Protein AF-A0A6M3MBG8-F1 (afdb_monomer)

Nearest PDB structures (foldseek):
  2rnz-assembly1_A  TM=5.820E-01  e=4.896E+00  Saccharomyces cerevisiae
  3mew-assembly1_A  TM=5.264E-01  e=8.453E+00  Homo sapiens
  6ip6-assembly1_2S  TM=3.761E-01  e=2.225E+00  Homo sapiens
  8bdv-assembly1_A  TM=4.898E-01  e=7.956E+00  Staphylococcus aureus

Sequence (53 aa):
MKMGVGCYWRFKGEKAYRYGWPTQIHDGKGLVRMGAWNGDYVWGLLLTQKILR

Foldseek 3Di:
DDFADWDWKDFVPDPDTDIFTWDFDPPVQQWTFGHPDGPPPDPGDIDHPVGID

Solvent-accessible surface area (backbone atoms only — not comparable to full-atom values): 3243 Å² total; per-residue (Å²): 133,80,75,42,72,70,42,75,38,30,54,77,87,56,86,65,73,42,76,27,16,45,36,79,47,94,74,88,73,57,36,32,27,40,4,89,43,83,81,44,86,80,84,30,55,80,39,49,59,88,49,51,99

Mean predicted aligned error: 6.67 Å

Structure (mmCIF, N/CA/C/O backbone):
data_AF-A0A6M3MBG8-F1
#
_entry.id   AF-A0A6M3MBG8-F1
#
loop_
_atom_site.group_PDB
_atom_site.id
_atom_site.type_symbol
_atom_site.label_atom_id
_atom_site.label_alt_id
_atom_site.label_comp_id
_atom_site.label_asym_id
_atom_site.label_entity_id
_atom_site.label_seq_id
_atom_site.pdbx_PDB_ins_code
_atom_site.Cartn_x
_atom_site.Cartn_y
_atom_site.Cartn_z
_atom_site.occupancy
_atom_site.B_iso_or_equiv
_atom_site.auth_seq_id
_atom_site.auth_comp_id
_atom_site.auth_asym_id
_atom_site.auth_atom_id
_atom_site.pdbx_PDB_model_num
ATOM 1 N N . MET A 1 1 ? 13.762 -0.884 -10.925 1.00 50.47 1 MET A N 1
ATOM 2 C CA . MET A 1 1 ? 12.740 -0.680 -9.872 1.00 50.47 1 MET A CA 1
ATOM 3 C C . MET A 1 1 ? 12.659 -1.961 -9.054 1.00 50.47 1 MET A C 1
ATOM 5 O O . MET A 1 1 ? 12.542 -3.018 -9.659 1.00 50.47 1 MET A O 1
ATOM 9 N N . LYS A 1 2 ? 12.820 -1.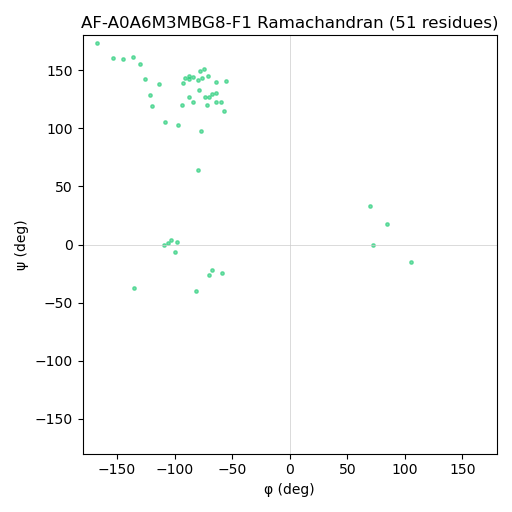909 -7.723 1.00 51.91 2 LYS A N 1
ATOM 10 C CA . LYS A 1 2 ? 12.628 -3.100 -6.875 1.00 51.91 2 LYS A CA 1
ATOM 11 C C . LYS A 1 2 ? 11.130 -3.399 -6.824 1.00 51.91 2 LYS A C 1
ATOM 13 O O . LYS A 1 2 ? 10.365 -2.538 -6.401 1.00 51.91 2 LYS A O 1
ATOM 18 N N . MET A 1 3 ? 10.730 -4.585 -7.274 1.00 56.19 3 MET A N 1
ATOM 19 C CA . MET A 1 3 ? 9.375 -5.093 -7.064 1.00 56.19 3 MET A CA 1
ATOM 20 C C . MET A 1 3 ? 9.134 -5.184 -5.555 1.00 56.19 3 MET A C 1
ATOM 22 O O . MET A 1 3 ? 9.931 -5.798 -4.842 1.00 56.19 3 MET A O 1
ATOM 26 N N . GLY A 1 4 ? 8.099 -4.506 -5.060 1.00 62.78 4 GLY A N 1
ATOM 27 C CA . GLY A 1 4 ? 7.742 -4.565 -3.647 1.00 62.78 4 GLY A CA 1
ATOM 28 C C . GLY A 1 4 ? 7.315 -5.980 -3.278 1.00 62.78 4 GLY A C 1
ATOM 29 O O . GLY A 1 4 ? 6.623 -6.640 -4.046 1.00 62.78 4 GLY A O 1
ATOM 30 N N . VAL A 1 5 ? 7.715 -6.462 -2.103 1.00 74.06 5 VAL A N 1
ATOM 31 C CA . VAL A 1 5 ? 7.058 -7.629 -1.505 1.00 74.06 5 VAL A CA 1
ATOM 32 C C . VAL A 1 5 ? 5.643 -7.180 -1.138 1.00 74.06 5 VAL A C 1
ATOM 34 O O . VAL A 1 5 ? 5.482 -6.113 -0.542 1.00 74.06 5 VAL A O 1
ATOM 37 N N . GLY A 1 6 ? 4.621 -7.937 -1.545 1.00 81.88 6 GLY A N 1
ATOM 38 C CA . GLY A 1 6 ? 3.232 -7.590 -1.251 1.00 81.88 6 GLY A CA 1
ATOM 39 C C . GLY A 1 6 ? 3.011 -7.403 0.251 1.00 81.88 6 GLY A C 1
ATOM 40 O O . GLY A 1 6 ? 3.582 -8.130 1.067 1.00 81.88 6 GLY A O 1
A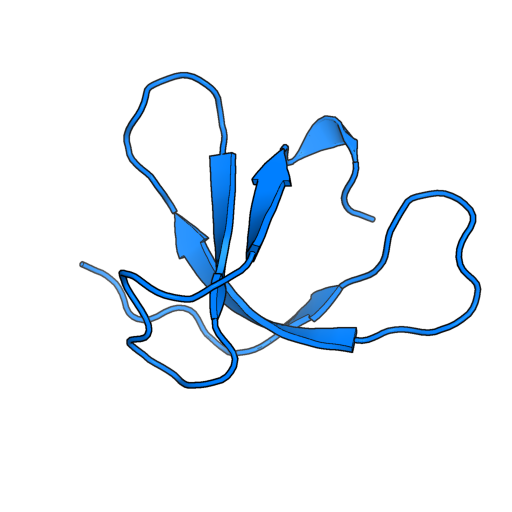TOM 41 N N . CYS A 1 7 ? 2.204 -6.415 0.623 1.00 83.44 7 CYS A N 1
ATOM 42 C CA . CYS A 1 7 ? 1.944 -6.073 2.015 1.00 83.44 7 CYS A CA 1
ATOM 43 C C . CYS A 1 7 ? 0.458 -5.802 2.265 1.00 83.44 7 CYS A C 1
ATOM 45 O O . CYS A 1 7 ? -0.325 -5.532 1.350 1.00 83.44 7 CYS A O 1
ATOM 47 N N . TYR A 1 8 ? 0.075 -5.868 3.537 1.00 85.94 8 TYR A N 1
ATOM 48 C CA . TYR A 1 8 ? -1.224 -5.397 3.993 1.00 85.94 8 TYR A CA 1
ATOM 49 C C . TYR A 1 8 ? -1.111 -3.945 4.446 1.00 85.94 8 TYR A C 1
ATOM 51 O O . TYR A 1 8 ? -0.147 -3.567 5.109 1.00 85.94 8 TYR A O 1
ATOM 59 N N . TRP A 1 9 ? -2.105 -3.138 4.100 1.00 82.94 9 TRP A N 1
ATOM 60 C CA . TRP A 1 9 ? -2.159 -1.715 4.410 1.00 82.94 9 TRP A CA 1
ATOM 61 C C . TRP A 1 9 ? -3.596 -1.284 4.693 1.00 82.94 9 TRP A C 1
ATOM 63 O O . TRP A 1 9 ? -4.551 -1.948 4.294 1.00 82.94 9 TRP A O 1
ATOM 73 N N . ARG A 1 10 ? -3.773 -0.160 5.382 1.00 85.56 10 ARG A N 1
ATOM 74 C CA . ARG A 1 10 ? -5.089 0.452 5.610 1.00 85.56 10 ARG A CA 1
ATOM 75 C C . ARG A 1 10 ? -4.962 1.948 5.824 1.00 85.56 10 ARG A C 1
ATOM 77 O O . ARG A 1 10 ? -3.890 2.431 6.198 1.00 85.56 10 ARG A O 1
ATOM 84 N N . PHE A 1 11 ? -6.062 2.673 5.651 1.00 83.12 11 PHE A N 1
ATOM 85 C CA . PHE A 1 11 ? -6.109 4.063 6.086 1.00 83.12 11 PHE A CA 1
ATOM 86 C C . PHE A 1 11 ? -6.135 4.152 7.613 1.00 83.12 11 PHE A C 1
ATOM 88 O O . PHE A 1 11 ? -6.753 3.333 8.300 1.00 83.12 11 PHE A O 1
ATOM 95 N N . LYS A 1 12 ? -5.486 5.176 8.171 1.00 78.88 12 LYS A N 1
ATOM 96 C CA . LYS A 1 12 ? -5.568 5.464 9.607 1.00 78.88 12 LYS A CA 1
ATOM 97 C C . LYS A 1 12 ? -7.033 5.676 10.017 1.00 78.88 12 LYS A C 1
ATOM 99 O O . LYS A 1 12 ? -7.656 6.646 9.609 1.00 78.88 12 LYS A O 1
ATOM 104 N N . GLY A 1 13 ? -7.549 4.777 10.854 1.00 83.62 13 GLY A N 1
ATOM 105 C CA . GLY A 1 13 ? -8.944 4.784 11.312 1.00 83.62 13 GLY A CA 1
ATOM 106 C C . GLY A 1 13 ? -9.820 3.703 10.670 1.00 83.62 13 GLY A C 1
ATOM 107 O O . GLY A 1 13 ? -10.872 3.389 11.219 1.00 83.62 13 GLY A O 1
ATOM 108 N N . GLU A 1 14 ? -9.380 3.064 9.581 1.00 85.50 14 GLU A N 1
ATOM 109 C CA . GLU A 1 14 ? -10.069 1.888 9.045 1.00 85.50 14 GLU A CA 1
ATOM 110 C C . GLU A 1 14 ? -9.777 0.636 9.878 1.00 85.50 14 GLU A C 1
ATOM 112 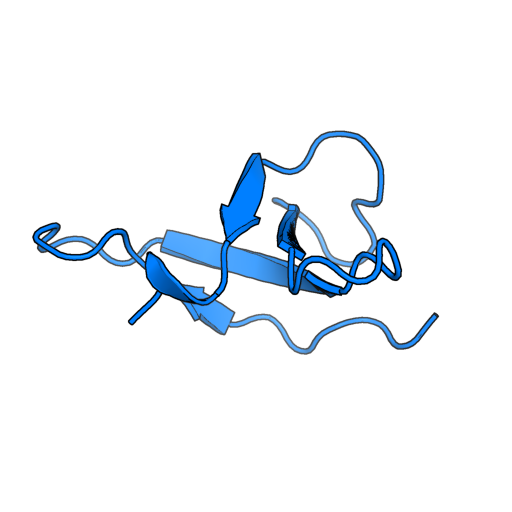O O . GLU A 1 14 ? -8.664 0.408 10.359 1.00 85.50 14 GLU A O 1
ATOM 117 N N . LYS A 1 15 ? -10.790 -0.223 10.025 1.00 86.19 15 LYS A N 1
ATOM 118 C CA . LYS A 1 15 ? -10.617 -1.551 10.629 1.00 86.19 15 LYS A CA 1
ATOM 119 C C . LYS A 1 15 ? -10.062 -2.564 9.628 1.00 86.19 15 LYS A C 1
ATOM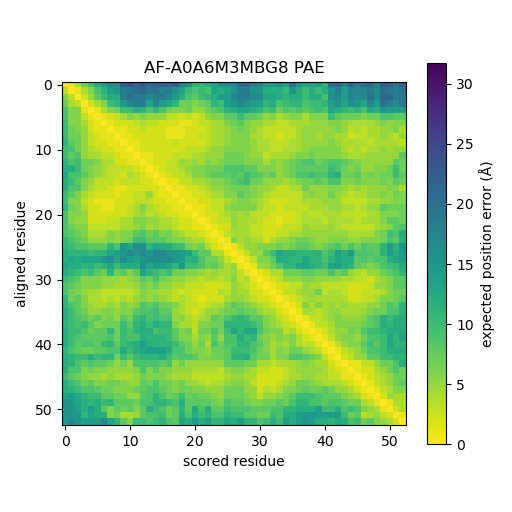 121 O O . LYS A 1 15 ? -9.213 -3.364 10.004 1.00 86.19 15 LYS A O 1
ATOM 126 N N . ALA A 1 16 ? -10.526 -2.519 8.381 1.00 87.44 16 ALA A N 1
ATOM 127 C CA . ALA A 1 16 ? -10.176 -3.497 7.360 1.00 87.44 16 ALA A CA 1
ATOM 128 C C . ALA A 1 16 ? -8.787 -3.229 6.768 1.00 87.44 16 ALA A C 1
ATOM 130 O O . ALA A 1 16 ? -8.469 -2.101 6.395 1.00 87.44 16 ALA A O 1
ATOM 131 N N . TYR A 1 17 ? -7.982 -4.285 6.662 1.00 85.19 17 TYR A N 1
ATOM 132 C CA . TYR A 1 17 ? -6.738 -4.271 5.903 1.00 85.19 17 TYR A CA 1
ATOM 133 C C . TYR A 1 17 ? -7.006 -4.625 4.444 1.00 85.19 17 TYR A C 1
ATOM 135 O O . TYR A 1 17 ? -7.858 -5.454 4.127 1.00 85.19 17 TYR A O 1
ATOM 143 N N . ARG A 1 18 ? -6.242 -3.998 3.561 1.00 85.88 18 ARG A N 1
ATOM 144 C CA . ARG A 1 18 ? -6.242 -4.205 2.118 1.00 85.88 18 ARG A CA 1
ATOM 145 C C . ARG A 1 18 ? -4.900 -4.819 1.753 1.00 85.88 18 ARG A C 1
ATOM 147 O O . ARG A 1 18 ? -3.872 -4.407 2.284 1.00 85.88 18 ARG A O 1
ATOM 154 N N . TYR A 1 19 ? -4.898 -5.808 0.873 1.00 85.56 19 TYR A N 1
ATOM 155 C CA . TYR A 1 19 ? -3.656 -6.34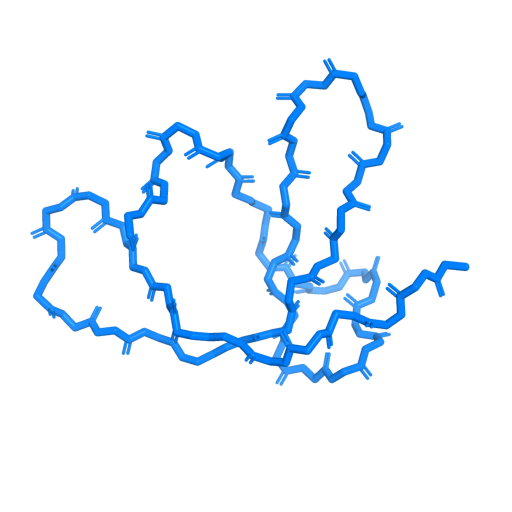1 0.326 1.00 85.56 19 TYR A CA 1
ATOM 156 C C . TYR A 1 19 ? -3.255 -5.535 -0.909 1.00 85.56 19 TYR A C 1
ATOM 158 O O . TYR A 1 19 ? -4.117 -5.118 -1.684 1.00 85.56 19 TYR A O 1
ATOM 166 N N . GLY A 1 20 ? -1.964 -5.290 -1.093 1.00 86.69 20 GLY A N 1
ATOM 167 C CA . GLY A 1 20 ? -1.470 -4.630 -2.291 1.00 86.69 20 GLY A CA 1
ATOM 168 C C . GLY A 1 20 ? 0.039 -4.717 -2.435 1.00 86.69 20 GLY A C 1
ATOM 169 O O . GLY A 1 20 ? 0.757 -5.167 -1.543 1.00 86.69 20 GLY A O 1
ATOM 170 N N . TRP A 1 21 ? 0.514 -4.254 -3.581 1.00 85.00 21 TRP A N 1
ATOM 171 C CA . TRP A 1 21 ? 1.922 -4.290 -3.948 1.00 85.00 21 TRP A CA 1
ATOM 172 C C . TRP A 1 21 ? 2.491 -2.872 -3.896 1.00 85.00 21 TRP A C 1
ATOM 174 O O . TRP A 1 21 ? 2.159 -2.053 -4.759 1.00 85.00 21 TRP A O 1
ATOM 184 N N . PRO A 1 22 ? 3.297 -2.542 -2.870 1.00 81.38 22 PRO A N 1
ATOM 185 C CA . PRO A 1 22 ? 3.811 -1.196 -2.702 1.00 81.38 22 PRO A CA 1
ATOM 186 C C . PRO A 1 22 ? 4.894 -0.916 -3.740 1.00 81.38 22 PRO A C 1
ATOM 188 O O . PRO A 1 22 ? 5.893 -1.628 -3.837 1.00 81.38 22 PRO A O 1
ATOM 191 N N . THR A 1 23 ? 4.722 0.173 -4.474 1.00 81.19 23 THR A N 1
ATOM 192 C CA . THR A 1 23 ? 5.743 0.720 -5.360 1.00 81.19 23 THR A CA 1
ATOM 193 C C . THR A 1 23 ? 6.081 2.128 -4.908 1.00 81.19 23 THR A C 1
ATOM 195 O O . THR A 1 23 ? 5.224 3.013 -4.888 1.00 81.19 23 THR A O 1
ATOM 198 N N . GLN A 1 24 ? 7.340 2.346 -4.536 1.00 76.12 24 GLN A N 1
ATOM 199 C CA . GLN A 1 24 ? 7.803 3.669 -4.148 1.00 76.12 24 GLN A CA 1
ATOM 200 C C . GLN A 1 24 ? 7.849 4.578 -5.373 1.00 76.12 24 GLN A C 1
ATOM 202 O O . GLN A 1 24 ? 8.470 4.249 -6.386 1.00 76.12 24 GLN A O 1
ATOM 207 N N . ILE A 1 25 ? 7.201 5.732 -5.268 1.00 77.56 25 ILE A N 1
ATOM 208 C CA . ILE A 1 25 ? 7.313 6.772 -6.279 1.00 77.56 25 ILE A CA 1
ATOM 209 C C . ILE A 1 25 ? 8.418 7.709 -5.815 1.00 77.56 25 ILE A C 1
ATOM 211 O O . ILE A 1 25 ? 8.361 8.283 -4.730 1.00 77.56 25 ILE A O 1
ATOM 215 N N . HIS A 1 26 ? 9.454 7.840 -6.635 1.00 69.31 26 HIS A N 1
ATOM 216 C CA . HIS A 1 26 ? 10.563 8.754 -6.386 1.00 69.31 26 HIS A CA 1
ATOM 217 C C . HIS A 1 26 ? 10.157 10.183 -6.778 1.00 69.31 26 HIS A C 1
ATOM 219 O O . HIS A 1 26 ? 10.700 10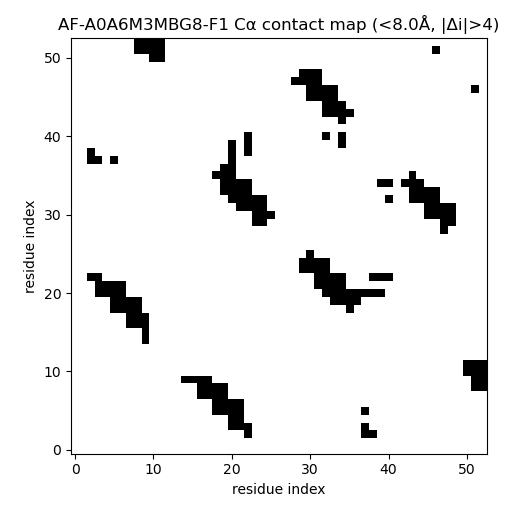.752 -7.7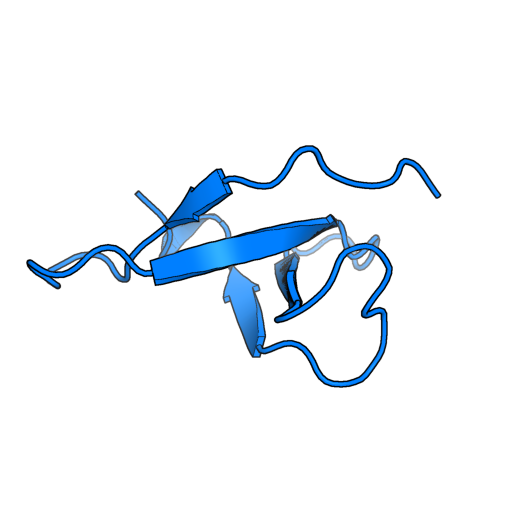17 1.00 69.31 26 HIS A O 1
ATOM 225 N N . ASP A 1 27 ? 9.170 10.752 -6.084 1.00 69.19 27 ASP A N 1
ATOM 226 C CA . ASP A 1 27 ? 8.704 12.133 -6.290 1.00 69.19 27 ASP A CA 1
ATOM 227 C C . ASP A 1 27 ? 9.195 13.114 -5.210 1.00 69.19 27 ASP A C 1
ATOM 229 O O . ASP A 1 27 ? 8.797 14.278 -5.193 1.00 69.19 27 ASP A O 1
ATOM 233 N N . GLY A 1 28 ? 10.030 12.647 -4.276 1.00 64.62 28 GLY A N 1
ATOM 234 C CA . GLY A 1 28 ? 10.528 13.441 -3.148 1.00 64.62 28 GLY A CA 1
ATOM 235 C C . GLY A 1 28 ? 9.488 13.732 -2.057 1.00 64.62 28 GLY A C 1
ATOM 236 O O . GLY A 1 28 ? 9.832 14.350 -1.052 1.00 64.62 28 GLY A O 1
ATOM 237 N N . LYS A 1 29 ? 8.235 13.274 -2.202 1.00 70.31 29 LYS A N 1
ATOM 238 C CA . LYS A 1 29 ? 7.128 13.536 -1.260 1.00 70.31 29 LYS A CA 1
ATOM 239 C C . LYS A 1 29 ? 6.770 12.327 -0.391 1.00 70.31 29 LYS A C 1
ATOM 241 O O . LYS A 1 29 ? 5.859 12.413 0.434 1.00 70.31 29 LYS A O 1
ATOM 246 N N . GLY A 1 30 ? 7.487 11.212 -0.544 1.00 73.69 30 GLY A N 1
ATOM 247 C CA . GLY A 1 30 ? 7.253 9.991 0.233 1.00 73.69 30 GLY A CA 1
ATOM 248 C C . GLY A 1 30 ? 5.941 9.297 -0.139 1.00 73.69 30 GLY A C 1
ATOM 249 O O . GLY A 1 30 ? 5.275 8.722 0.729 1.00 73.69 30 GLY A O 1
ATOM 250 N N . LEU A 1 31 ? 5.541 9.389 -1.412 1.00 76.50 31 LEU A N 1
ATOM 251 C CA . LEU A 1 31 ? 4.377 8.677 -1.924 1.00 76.50 31 LEU A CA 1
ATOM 252 C C . LEU A 1 31 ? 4.703 7.208 -2.220 1.00 76.50 31 LEU A C 1
ATOM 254 O O . LEU A 1 31 ? 5.762 6.850 -2.743 1.00 76.50 31 LEU A O 1
ATOM 258 N N . VAL A 1 32 ? 3.737 6.355 -1.906 1.00 81.38 32 VAL A N 1
ATOM 259 C CA . VAL A 1 32 ? 3.722 4.932 -2.226 1.00 81.38 32 VAL A CA 1
ATOM 260 C C . VAL A 1 32 ? 2.481 4.668 -3.063 1.00 81.38 32 VAL A C 1
ATOM 262 O O . VAL A 1 32 ? 1.371 5.037 -2.682 1.00 81.38 32 VAL A O 1
ATOM 265 N N . ARG A 1 33 ? 2.657 4.022 -4.211 1.00 82.75 33 ARG A N 1
ATOM 266 C CA . ARG A 1 33 ? 1.550 3.481 -4.995 1.00 82.75 33 ARG A CA 1
ATOM 267 C C . ARG A 1 33 ? 1.236 2.078 -4.505 1.00 82.75 33 ARG A C 1
ATOM 269 O O . ARG A 1 33 ? 2.131 1.239 -4.477 1.00 82.75 33 ARG A O 1
ATOM 276 N N . MET A 1 34 ? -0.019 1.819 -4.167 1.00 84.50 34 MET A N 1
ATOM 277 C CA . MET A 1 34 ? -0.493 0.470 -3.872 1.00 84.50 34 MET A CA 1
ATOM 278 C C . MET A 1 34 ? -1.146 -0.108 -5.119 1.00 84.50 34 MET A C 1
ATOM 280 O O . MET A 1 34 ? -2.266 0.263 -5.474 1.00 84.50 34 MET A O 1
ATOM 284 N N . GLY A 1 35 ? -0.408 -0.984 -5.797 1.00 79.25 35 GLY A N 1
ATOM 285 C CA . GLY A 1 35 ? -0.890 -1.731 -6.952 1.00 79.25 35 GLY A CA 1
ATOM 286 C C . GLY A 1 35 ? -1.767 -2.911 -6.545 1.00 79.25 35 GLY A C 1
ATOM 287 O O . GLY A 1 35 ? -1.545 -3.521 -5.493 1.00 79.25 35 GLY A O 1
ATOM 288 N N . ALA A 1 36 ? -2.732 -3.266 -7.394 1.00 73.50 36 ALA A N 1
ATOM 289 C CA . ALA A 1 36 ? -3.487 -4.516 -7.242 1.00 73.50 36 ALA A CA 1
ATOM 290 C C . ALA A 1 36 ? -2.614 -5.748 -7.553 1.00 73.50 36 ALA A C 1
ATOM 292 O O . ALA A 1 36 ? -2.830 -6.826 -7.002 1.00 73.50 36 ALA A O 1
ATOM 293 N N . TRP A 1 37 ? -1.584 -5.560 -8.383 1.00 73.31 37 TRP A N 1
ATOM 294 C CA . TRP A 1 37 ? -0.678 -6.603 -8.855 1.00 73.31 37 TRP A CA 1
ATOM 295 C C . TRP A 1 37 ? 0.778 -6.186 -8.671 1.00 73.31 37 TRP A C 1
ATOM 297 O O . TRP A 1 37 ? 1.104 -4.995 -8.652 1.00 73.31 37 TRP A O 1
ATOM 307 N N . ASN A 1 38 ? 1.665 -7.175 -8.569 1.00 67.62 38 ASN A N 1
ATOM 308 C CA . ASN A 1 38 ? 3.095 -6.913 -8.543 1.00 67.62 38 ASN A CA 1
ATOM 309 C C . ASN A 1 38 ? 3.523 -6.293 -9.880 1.00 67.62 38 ASN A C 1
ATOM 311 O O . ASN A 1 38 ? 3.294 -6.877 -10.936 1.00 67.62 38 ASN A O 1
ATOM 315 N N . GLY A 1 39 ? 4.128 -5.108 -9.833 1.00 66.50 39 GLY A N 1
ATOM 316 C CA . GLY A 1 39 ? 4.502 -4.363 -11.033 1.00 66.50 39 GLY A CA 1
ATOM 317 C C . GLY A 1 39 ? 3.392 -3.495 -11.636 1.00 66.50 39 GLY A C 1
ATOM 318 O O . GLY A 1 39 ? 3.506 -3.077 -12.785 1.00 66.50 39 GLY A O 1
ATOM 319 N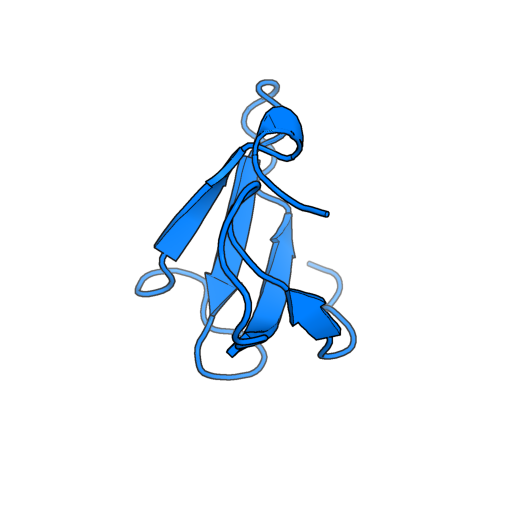 N . ASP A 1 40 ? 2.329 -3.189 -10.890 1.00 71.94 40 ASP A N 1
ATOM 320 C CA . ASP A 1 40 ? 1.387 -2.138 -11.280 1.00 71.94 40 ASP A CA 1
ATOM 321 C C . ASP A 1 40 ? 1.972 -0.744 -10.983 1.00 71.94 40 ASP A C 1
ATOM 323 O O . ASP A 1 40 ? 1.935 -0.227 -9.861 1.00 71.94 40 ASP A O 1
ATOM 327 N N . TYR A 1 41 ? 2.541 -0.140 -12.029 1.00 69.81 41 TYR A N 1
ATOM 328 C CA . TYR A 1 41 ? 3.223 1.155 -11.981 1.00 69.81 41 TYR A CA 1
ATOM 329 C C . TYR A 1 41 ? 2.353 2.329 -12.432 1.00 69.81 41 TYR A C 1
ATOM 331 O O . TYR A 1 41 ? 2.869 3.444 -12.481 1.00 69.81 41 TYR A O 1
ATOM 339 N N . VAL A 1 42 ? 1.077 2.127 -12.780 1.00 69.31 42 VAL A N 1
ATOM 340 C CA . VAL A 1 42 ? 0.266 3.173 -13.441 1.00 69.31 42 VAL A CA 1
ATOM 341 C C . VAL A 1 42 ? -1.132 3.303 -12.838 1.00 69.31 42 VAL A C 1
ATOM 343 O O . VAL A 1 42 ? -1.593 4.428 -12.658 1.00 69.31 42 VAL A O 1
ATOM 346 N N . TRP A 1 43 ? -1.772 2.198 -12.449 1.00 68.56 43 TRP A N 1
ATOM 347 C CA . TRP A 1 43 ? -3.199 2.170 -12.099 1.00 68.56 43 TRP A CA 1
ATOM 348 C C . TRP A 1 43 ? -3.474 1.967 -10.601 1.00 68.56 43 TRP A C 1
ATOM 350 O O . TRP A 1 43 ? -4.625 1.994 -10.170 1.00 68.56 43 TRP A O 1
ATOM 360 N N . GLY A 1 44 ? -2.421 1.835 -9.790 1.00 73.75 44 GLY A N 1
ATOM 361 C CA . GLY A 1 44 ? -2.522 1.732 -8.335 1.00 73.75 44 GLY A CA 1
ATOM 362 C C . GLY A 1 44 ? -2.845 3.053 -7.627 1.00 73.75 44 GLY A C 1
ATOM 363 O O . GLY A 1 44 ? -2.439 4.142 -8.056 1.00 73.75 44 GLY A O 1
ATOM 364 N N . LEU A 1 45 ? -3.516 2.941 -6.479 1.00 79.25 45 LEU A N 1
ATOM 365 C CA . LEU A 1 45 ? -3.877 4.071 -5.625 1.00 79.25 45 LEU A CA 1
ATOM 366 C C . LEU A 1 45 ? -2.616 4.751 -5.074 1.00 79.25 45 LEU A C 1
ATOM 368 O O . LEU A 1 45 ? -1.736 4.090 -4.522 1.00 79.25 45 LEU A O 1
ATOM 372 N N . LEU A 1 46 ? -2.542 6.076 -5.197 1.00 80.75 46 LEU A N 1
ATOM 373 C CA . LEU A 1 46 ? -1.457 6.875 -4.632 1.00 80.75 46 LEU A CA 1
ATOM 374 C C . LEU A 1 46 ? -1.734 7.194 -3.168 1.00 80.75 46 LEU A C 1
ATOM 376 O O . LEU A 1 46 ? -2.745 7.810 -2.837 1.00 80.75 46 LEU A O 1
ATOM 380 N N . LEU A 1 47 ? -0.813 6.796 -2.299 1.00 76.56 47 LEU A N 1
ATOM 381 C CA . LEU A 1 47 ? -0.919 6.965 -0.859 1.00 76.56 47 LEU A CA 1
ATOM 382 C C . LEU A 1 47 ? 0.312 7.683 -0.328 1.00 76.56 47 LEU A C 1
ATOM 384 O O . LEU A 1 47 ? 1.435 7.436 -0.755 1.00 76.56 47 LEU A O 1
ATOM 388 N N . THR A 1 48 ? 0.118 8.562 0.647 1.00 74.94 48 THR A N 1
ATOM 389 C CA . THR A 1 48 ? 1.247 9.131 1.392 1.00 74.94 48 THR A CA 1
ATOM 390 C C . THR A 1 48 ? 1.631 8.161 2.510 1.00 74.94 48 THR A C 1
ATOM 392 O O . THR A 1 48 ? 0.751 7.567 3.136 1.00 74.94 48 THR A O 1
ATOM 395 N N . GLN A 1 49 ? 2.916 8.014 2.838 1.00 67.50 49 GLN A N 1
ATOM 396 C CA . GLN A 1 49 ? 3.291 7.191 4.001 1.00 67.50 49 GLN A CA 1
ATOM 397 C C . GLN A 1 49 ? 2.659 7.681 5.316 1.00 67.50 49 GLN A C 1
ATOM 399 O O . GLN A 1 49 ? 2.440 6.885 6.221 1.00 67.50 49 GLN A O 1
ATOM 404 N N . LYS A 1 50 ? 2.290 8.967 5.422 1.00 66.62 50 LYS A N 1
ATOM 405 C CA . LYS A 1 50 ? 1.677 9.540 6.636 1.00 66.62 50 LYS A CA 1
ATOM 406 C C . LYS A 1 50 ? 0.270 9.010 6.932 1.00 66.62 50 LYS A C 1
ATOM 408 O O . LYS A 1 50 ? -0.186 9.120 8.069 1.00 66.62 50 LYS A O 1
ATOM 413 N N . ILE A 1 51 ? -0.429 8.479 5.927 1.00 64.00 51 ILE A N 1
ATOM 414 C CA . ILE A 1 51 ? -1.799 7.952 6.070 1.00 64.00 51 ILE A CA 1
ATOM 415 C C . ILE A 1 51 ? -1.846 6.423 6.193 1.00 64.00 51 ILE A C 1
ATOM 417 O O . ILE A 1 51 ? -2.916 5.879 6.472 1.00 64.00 51 ILE A O 1
ATOM 421 N N . LEU A 1 52 ? -0.698 5.758 6.027 1.00 58.91 52 LEU A N 1
ATOM 422 C CA . LEU A 1 52 ? -0.526 4.313 6.144 1.00 58.91 52 LEU A CA 1
ATOM 423 C C . LEU A 1 52 ? -0.148 3.920 7.582 1.00 58.91 52 LEU A C 1
ATOM 425 O O . LEU A 1 52 ? 0.574 4.645 8.268 1.00 58.91 52 LEU A O 1
ATOM 429 N N . ARG A 1 53 ? -0.662 2.778 8.044 1.00 56.66 53 ARG A N 1
ATOM 430 C 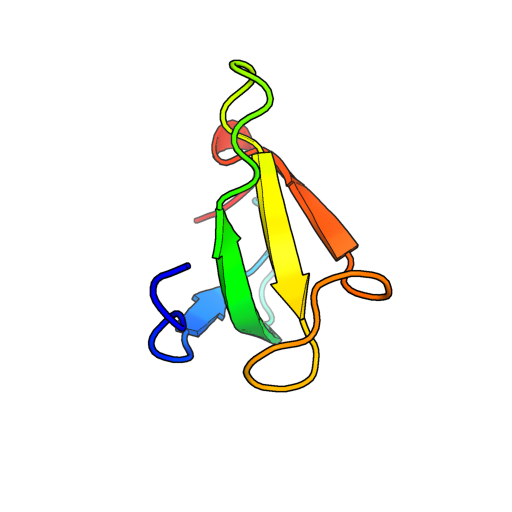CA . ARG A 1 53 ? -0.342 2.148 9.333 1.00 56.66 53 ARG A CA 1
ATOM 431 C C . ARG A 1 53 ? -0.190 0.648 9.177 1.00 56.66 53 ARG A C 1
ATOM 433 O O . ARG A 1 53 ? -0.959 0.080 8.368 1.00 56.66 53 ARG A O 1
#

pLDDT: mean 75.01, std 9.52, range [50.47, 87.44]

Secondary structure (DSSP, 8-state):
-PPPPPEEE-BTT-SS-EEEEEEE--SSS-EEEEESSTT--SSSEEEEGGGB-

Organism: NCBI:txid1070528

Radius of gyration: 10.5 Å; Cα contacts (8 Å, |Δi|>4): 100; chains: 1; bounding box: 23×21×25 Å